Protein AF-A0A3B9C137-F1 (afdb_monomer_lite)

Structure (mmCIF, N/CA/C/O backbone):
data_AF-A0A3B9C137-F1
#
_entry.id   AF-A0A3B9C137-F1
#
loop_
_atom_site.group_PDB
_atom_site.id
_atom_site.type_symbol
_atom_site.label_atom_id
_atom_site.label_alt_id
_atom_site.label_comp_id
_atom_site.label_asym_id
_atom_site.label_entity_id
_atom_site.label_seq_id
_atom_site.pdbx_PDB_ins_code
_atom_site.Cartn_x
_atom_site.Cartn_y
_atom_site.Cartn_z
_atom_site.occupancy
_atom_site.B_iso_or_equiv
_atom_site.auth_seq_id
_atom_site.auth_comp_id
_atom_site.auth_asym_id
_atom_site.auth_atom_id
_atom_site.pdbx_PDB_model_num
ATOM 1 N N . MET A 1 1 ? -26.626 3.821 8.984 1.00 61.91 1 MET A N 1
ATOM 2 C CA . MET A 1 1 ? -25.819 3.579 7.764 1.00 61.91 1 MET A CA 1
ATOM 3 C C . MET A 1 1 ? -24.621 2.724 8.153 1.00 61.91 1 MET A C 1
ATOM 5 O O . MET A 1 1 ? -24.012 3.035 9.170 1.00 61.91 1 MET A O 1
ATOM 9 N N . LYS A 1 2 ? -24.311 1.639 7.428 1.00 71.50 2 LYS A N 1
ATOM 10 C CA . LYS A 1 2 ? -23.081 0.865 7.687 1.00 71.50 2 LYS A CA 1
ATOM 11 C C . LYS A 1 2 ? -21.866 1.717 7.317 1.00 71.50 2 LYS A C 1
ATOM 13 O O . LYS A 1 2 ? -21.863 2.356 6.268 1.00 71.50 2 LYS A O 1
ATOM 18 N N . SER A 1 3 ? -20.866 1.740 8.188 1.00 84.38 3 SER A N 1
ATOM 19 C CA . SER A 1 3 ? -19.578 2.375 7.918 1.00 84.38 3 SER A CA 1
ATOM 20 C C . SER A 1 3 ? -18.788 1.509 6.939 1.00 84.38 3 SER A C 1
ATOM 22 O O . SER A 1 3 ? -18.687 0.307 7.170 1.00 84.38 3 SER A O 1
ATOM 24 N N . LYS A 1 4 ? -18.243 2.106 5.876 1.00 93.25 4 LYS A N 1
ATOM 25 C CA . LYS A 1 4 ? -17.401 1.398 4.904 1.00 93.25 4 LYS A CA 1
ATOM 26 C C . LYS A 1 4 ? -15.948 1.332 5.372 1.00 93.25 4 LYS A C 1
ATOM 28 O O . LYS A 1 4 ? -15.441 2.294 5.955 1.00 93.25 4 LYS A O 1
ATOM 33 N N . THR A 1 5 ? -15.293 0.215 5.085 1.00 96.19 5 THR A N 1
ATOM 34 C CA . THR A 1 5 ? -13.845 0.028 5.175 1.00 96.19 5 THR A CA 1
ATOM 35 C C . THR A 1 5 ? -13.237 0.225 3.793 1.00 96.19 5 THR A C 1
ATOM 37 O O . THR A 1 5 ? -13.529 -0.533 2.871 1.00 96.19 5 THR A O 1
ATOM 40 N N . ILE A 1 6 ? -12.385 1.234 3.648 1.00 97.19 6 ILE A N 1
ATOM 41 C CA . ILE A 1 6 ? -11.792 1.625 2.366 1.00 97.19 6 ILE A CA 1
ATOM 42 C C . ILE A 1 6 ? -10.279 1.459 2.455 1.00 97.19 6 ILE A C 1
ATOM 44 O O . ILE A 1 6 ? -9.671 1.862 3.446 1.00 97.19 6 ILE A O 1
ATOM 48 N N . LEU A 1 7 ? -9.666 0.890 1.421 1.00 97.38 7 LEU A N 1
ATOM 49 C CA . LEU A 1 7 ? -8.218 0.816 1.284 1.00 97.38 7 LEU A CA 1
ATOM 50 C C . LEU A 1 7 ? -7.760 1.689 0.119 1.00 97.38 7 LEU A C 1
ATOM 52 O O . LEU A 1 7 ? -8.168 1.481 -1.018 1.00 97.38 7 LEU A O 1
ATOM 56 N N . ILE A 1 8 ? -6.906 2.664 0.402 1.00 97.00 8 ILE A N 1
ATOM 57 C CA . ILE A 1 8 ? -6.371 3.580 -0.607 1.00 97.00 8 ILE A CA 1
ATOM 58 C C . ILE A 1 8 ? -4.887 3.289 -0.787 1.00 97.00 8 ILE A C 1
ATOM 60 O O . ILE A 1 8 ? -4.158 3.278 0.198 1.00 97.00 8 ILE A O 1
ATOM 64 N N . ALA A 1 9 ? -4.446 3.083 -2.023 1.00 96.75 9 ALA A N 1
ATOM 65 C CA . ALA A 1 9 ? -3.045 2.954 -2.396 1.00 96.75 9 ALA A CA 1
ATOM 66 C C . ALA A 1 9 ? -2.584 4.201 -3.152 1.00 96.75 9 ALA A C 1
ATOM 68 O O . ALA A 1 9 ? -3.105 4.508 -4.221 1.00 96.75 9 ALA A O 1
ATOM 69 N N . GLU A 1 10 ? -1.585 4.890 -2.619 1.00 95.81 10 GLU A N 1
ATOM 70 C CA . GLU A 1 10 ? -0.858 5.969 -3.280 1.00 95.81 10 GLU A CA 1
ATOM 71 C C . GLU A 1 10 ? 0.508 5.421 -3.703 1.00 95.81 10 GLU A C 1
ATOM 73 O O . GLU A 1 10 ? 1.414 5.236 -2.886 1.00 95.81 10 GLU A O 1
ATOM 78 N N . SER A 1 11 ? 0.634 5.070 -4.979 1.00 94.19 11 SER A N 1
ATOM 79 C CA . SER A 1 11 ? 1.779 4.339 -5.503 1.00 94.19 11 SER A CA 1
ATOM 80 C C . SER A 1 11 ? 2.739 5.239 -6.267 1.00 94.19 11 SER A C 1
ATOM 82 O O . SER A 1 11 ? 2.412 5.746 -7.335 1.00 94.19 11 SER A O 1
ATOM 84 N N . GLY A 1 12 ? 3.950 5.405 -5.744 1.00 90.38 12 GLY A N 1
ATOM 85 C CA . GLY A 1 12 ? 5.088 5.996 -6.442 1.00 90.38 12 GLY A CA 1
ATOM 86 C C . GLY A 1 12 ? 6.018 4.938 -7.044 1.00 90.38 12 GLY A C 1
ATOM 87 O O . GLY A 1 12 ? 5.837 3.735 -6.862 1.00 90.38 12 GLY A O 1
ATOM 88 N N . SER A 1 13 ? 7.069 5.390 -7.732 1.00 86.62 13 SER A N 1
ATOM 89 C CA . SER A 1 13 ? 8.057 4.502 -8.368 1.00 86.62 13 SER A CA 1
ATOM 90 C C . SER A 1 13 ? 8.873 3.669 -7.374 1.00 86.62 13 SER A C 1
ATOM 92 O O . SER A 1 13 ? 9.287 2.565 -7.705 1.00 86.62 13 SER A O 1
ATOM 94 N N . THR A 1 14 ? 9.104 4.175 -6.159 1.00 91.94 14 THR A N 1
ATOM 95 C CA . THR A 1 14 ? 9.931 3.504 -5.139 1.00 91.94 14 THR A CA 1
ATOM 96 C C . THR A 1 14 ? 9.133 2.949 -3.963 1.00 91.94 14 THR A C 1
ATOM 98 O O . THR A 1 14 ? 9.599 2.032 -3.289 1.00 91.94 14 THR A O 1
ATOM 101 N N . LYS A 1 15 ? 7.935 3.477 -3.703 1.00 95.75 15 LYS A N 1
ATOM 102 C CA . LYS A 1 15 ? 7.100 3.105 -2.555 1.00 95.75 15 LYS A CA 1
ATOM 103 C C . LYS A 1 15 ? 5.618 3.213 -2.880 1.00 95.75 15 LYS A C 1
ATOM 105 O O . LYS A 1 15 ? 5.227 4.097 -3.638 1.00 95.75 15 LYS A O 1
ATOM 110 N N . THR A 1 16 ? 4.808 2.390 -2.226 1.00 96.88 16 THR A N 1
ATOM 111 C CA . THR A 1 16 ? 3.350 2.528 -2.214 1.00 96.88 16 THR A CA 1
ATOM 112 C C . THR A 1 16 ? 2.880 2.714 -0.782 1.00 96.88 16 THR A C 1
ATOM 114 O O . THR A 1 16 ? 3.107 1.854 0.072 1.00 96.88 16 THR A O 1
ATOM 117 N N . ASP A 1 17 ? 2.236 3.846 -0.520 1.00 97.19 17 ASP A N 1
ATOM 118 C CA . ASP A 1 17 ? 1.598 4.141 0.755 1.00 97.19 17 ASP A CA 1
ATOM 119 C C . ASP A 1 17 ? 0.152 3.632 0.730 1.00 97.19 17 ASP A C 1
ATOM 121 O O . ASP A 1 17 ? -0.607 3.911 -0.193 1.00 97.19 17 ASP A O 1
ATOM 125 N N . TRP A 1 18 ? -0.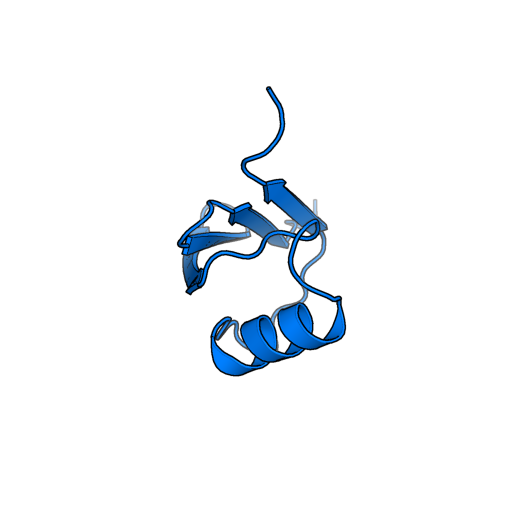235 2.880 1.756 1.00 97.44 18 TRP A N 1
ATOM 126 C CA . TRP A 1 18 ? -1.559 2.275 1.873 1.00 97.44 18 TRP A CA 1
ATOM 127 C C . TRP A 1 18 ? -2.290 2.838 3.090 1.00 97.44 18 TRP A C 1
ATOM 129 O O . TRP A 1 18 ? -1.790 2.747 4.212 1.00 97.44 18 TRP A O 1
ATOM 139 N N . TYR A 1 19 ? -3.492 3.369 2.898 1.00 97.25 19 TYR A N 1
ATOM 140 C CA . TYR A 1 19 ? -4.334 3.914 3.959 1.00 97.25 19 TYR A CA 1
ATOM 141 C C . TYR A 1 19 ? -5.595 3.068 4.113 1.00 97.25 19 TYR A C 1
ATOM 143 O O . TYR A 1 19 ? -6.465 3.063 3.245 1.00 97.25 19 TYR A O 1
ATOM 151 N N . LEU A 1 20 ? -5.695 2.356 5.235 1.00 97.06 20 LEU A N 1
ATOM 152 C CA . LEU A 1 20 ? -6.900 1.643 5.642 1.00 97.06 20 LEU A CA 1
ATOM 153 C C . LEU A 1 20 ? -7.785 2.586 6.458 1.00 97.06 20 LEU A C 1
ATOM 155 O O . LEU A 1 20 ? -7.431 2.957 7.579 1.00 97.06 20 LEU A O 1
ATOM 159 N N . MET A 1 21 ? -8.930 2.951 5.900 1.00 95.69 21 MET A N 1
ATOM 160 C CA . MET A 1 21 ? -9.895 3.887 6.465 1.00 95.69 21 MET A CA 1
ATOM 161 C C . MET A 1 21 ? -11.127 3.132 6.957 1.00 95.69 21 MET A C 1
ATOM 163 O O . MET A 1 21 ? -11.724 2.360 6.211 1.00 95.69 21 MET A O 1
ATOM 167 N N . HIS A 1 22 ? -11.540 3.378 8.197 1.00 94.44 22 HIS A N 1
ATOM 168 C CA . HIS A 1 22 ? -12.812 2.895 8.725 1.00 94.44 22 HIS A CA 1
ATOM 169 C C . HIS A 1 22 ? -13.366 3.910 9.728 1.00 94.44 22 HIS A C 1
ATOM 171 O O . HIS A 1 22 ? -12.748 4.170 10.765 1.00 94.44 22 HIS A O 1
ATOM 177 N N . GLN A 1 23 ? -14.542 4.475 9.437 1.00 90.25 23 GLN A N 1
ATOM 178 C CA . GLN A 1 23 ? -15.130 5.571 10.226 1.00 90.25 23 GLN A CA 1
ATOM 179 C C . GLN A 1 23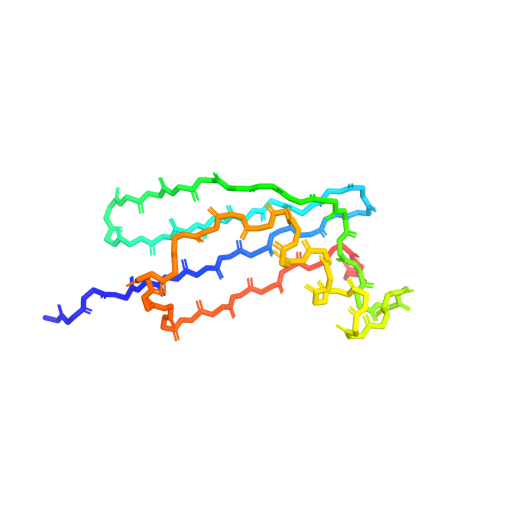 ? -14.147 6.754 10.360 1.00 90.25 23 GLN A C 1
ATOM 181 O O . GLN A 1 23 ? -13.631 7.236 9.358 1.00 90.25 23 GLN A O 1
ATOM 186 N N . ASN A 1 24 ? -13.856 7.194 11.590 1.00 88.62 24 ASN A N 1
ATOM 187 C CA . ASN A 1 24 ? -12.917 8.278 11.896 1.00 88.62 24 ASN A CA 1
ATOM 188 C C . ASN A 1 24 ? -11.495 7.767 12.196 1.00 88.62 24 ASN A C 1
ATOM 190 O O . ASN A 1 24 ? -10.698 8.484 12.799 1.00 88.62 24 ASN A O 1
ATOM 194 N N . LYS A 1 25 ? -11.179 6.513 11.848 1.00 92.44 25 LYS A N 1
ATOM 195 C CA . LYS A 1 25 ? -9.860 5.913 12.071 1.00 92.44 25 LYS A CA 1
ATOM 196 C C . LYS A 1 25 ? -9.182 5.624 10.741 1.00 92.44 25 LYS A C 1
ATOM 198 O O . LYS A 1 25 ? -9.801 5.095 9.819 1.00 92.44 25 LYS A O 1
ATOM 203 N N . SER A 1 26 ? -7.891 5.919 10.688 1.00 93.50 26 SER A N 1
ATOM 204 C CA . SER A 1 26 ? -7.013 5.554 9.587 1.00 93.50 26 SER A CA 1
ATOM 205 C C . SER A 1 26 ? -5.809 4.782 10.115 1.00 93.50 26 SER A C 1
ATOM 207 O O . SER A 1 26 ? -5.329 5.022 11.227 1.00 93.50 26 SER A O 1
ATOM 209 N N . LYS A 1 27 ? -5.322 3.825 9.328 1.00 96.00 27 LYS A N 1
ATOM 210 C CA . LYS A 1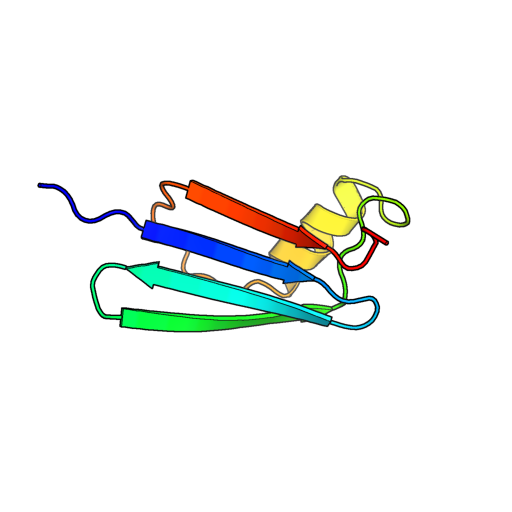 27 ? -4.056 3.144 9.586 1.00 96.00 27 LYS A CA 1
ATOM 211 C C . LYS A 1 27 ? -3.224 3.110 8.315 1.00 96.00 27 LYS A C 1
ATOM 213 O O . LYS A 1 27 ? -3.720 2.705 7.267 1.00 96.00 27 LYS A O 1
ATOM 218 N N . LYS A 1 28 ? -1.962 3.521 8.433 1.00 96.69 28 LYS A N 1
ATOM 219 C CA . LYS A 1 28 ? -1.004 3.530 7.331 1.00 96.69 28 LYS A CA 1
ATOM 220 C C . LYS A 1 28 ? -0.202 2.227 7.287 1.00 96.69 28 LYS A C 1
ATOM 222 O O . LYS A 1 28 ? 0.206 1.711 8.329 1.00 96.69 28 LYS A O 1
ATOM 227 N N . TYR A 1 29 ? 0.031 1.738 6.078 1.00 97.38 29 TYR A N 1
ATOM 228 C CA . TYR A 1 29 ? 0.944 0.656 5.730 1.00 97.38 29 TYR A CA 1
ATOM 229 C C . TYR A 1 29 ? 1.804 1.103 4.547 1.00 97.38 29 TYR A C 1
ATOM 231 O O . TYR A 1 29 ? 1.485 2.091 3.885 1.00 97.38 29 TYR A O 1
ATOM 239 N N . GLN A 1 30 ? 2.890 0.387 4.283 1.00 97.06 30 GLN A N 1
ATOM 240 C CA . GLN A 1 30 ? 3.781 0.706 3.179 1.00 97.06 30 GLN A CA 1
ATOM 241 C C . GLN A 1 30 ? 4.322 -0.578 2.556 1.00 97.06 30 GLN A C 1
ATOM 243 O O . GLN A 1 30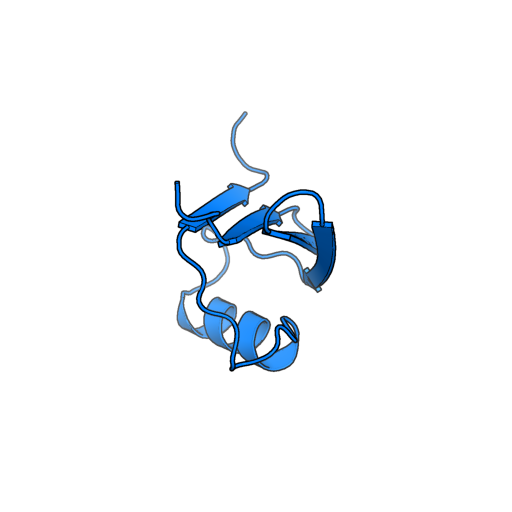 ? 4.614 -1.538 3.270 1.00 97.06 30 GLN A O 1
ATOM 248 N N . THR A 1 31 ? 4.460 -0.562 1.236 1.00 97.94 31 THR A N 1
ATOM 249 C CA . THR A 1 31 ? 5.182 -1.568 0.453 1.00 97.94 31 THR A CA 1
ATOM 250 C C . THR A 1 31 ? 6.197 -0.872 -0.453 1.00 97.94 31 THR A C 1
ATOM 252 O O . THR A 1 31 ? 6.206 0.362 -0.574 1.00 97.94 31 THR A O 1
ATOM 255 N N . GLN A 1 32 ? 7.038 -1.648 -1.129 1.00 97.00 32 GLN A N 1
ATOM 256 C CA . GLN A 1 32 ? 7.777 -1.177 -2.297 1.00 97.00 32 GLN A CA 1
ATOM 257 C C . GLN A 1 32 ? 6.825 -0.648 -3.383 1.00 97.00 32 GLN A C 1
ATOM 259 O O . GLN A 1 32 ? 5.619 -0.912 -3.351 1.00 97.00 32 GLN A O 1
ATOM 264 N N . GLY A 1 33 ? 7.378 0.129 -4.317 1.00 95.19 33 GLY A N 1
ATOM 265 C CA . GLY A 1 33 ? 6.627 0.757 -5.402 1.00 95.19 33 GLY A CA 1
ATOM 266 C C . GLY A 1 33 ? 5.931 -0.266 -6.295 1.00 95.19 33 GLY A C 1
ATOM 267 O O . GLY A 1 33 ? 6.562 -1.177 -6.826 1.00 95.19 33 GLY A O 1
ATOM 268 N N . ILE A 1 34 ? 4.624 -0.097 -6.475 1.00 94.56 34 ILE A N 1
ATOM 269 C CA . ILE A 1 34 ? 3.799 -0.938 -7.341 1.00 94.56 34 ILE A CA 1
ATOM 270 C C . ILE A 1 34 ? 3.418 -0.133 -8.580 1.00 94.56 34 ILE A C 1
ATOM 272 O O . ILE A 1 34 ? 2.630 0.808 -8.505 1.00 94.56 34 ILE A O 1
ATOM 276 N N . ASN A 1 35 ? 3.939 -0.517 -9.739 1.00 91.12 35 ASN A N 1
ATOM 277 C CA . ASN A 1 35 ? 3.550 0.084 -11.007 1.00 91.12 35 ASN A CA 1
ATOM 278 C C . ASN A 1 35 ? 3.042 -1.001 -11.974 1.00 91.12 35 ASN A C 1
ATOM 280 O O . ASN A 1 35 ? 3.858 -1.780 -12.470 1.00 91.12 35 ASN A O 1
ATOM 284 N N . PRO A 1 36 ? 1.729 -1.042 -12.280 1.00 89.19 36 PRO A N 1
ATOM 285 C CA . PRO A 1 36 ? 1.148 -2.029 -13.193 1.00 89.19 36 PRO A CA 1
ATOM 286 C C . PRO A 1 36 ? 1.693 -1.991 -14.629 1.00 89.19 36 PRO A C 1
ATOM 288 O O . PRO A 1 36 ? 1.490 -2.945 -15.371 1.00 89.19 36 PRO A O 1
ATOM 291 N N . PHE A 1 37 ? 2.377 -0.915 -15.037 1.00 88.62 37 PHE A N 1
ATOM 292 C CA . PHE A 1 37 ? 3.057 -0.853 -16.335 1.00 88.62 37 PHE A CA 1
ATOM 293 C C . PHE A 1 37 ? 4.364 -1.655 -16.365 1.00 88.62 37 PHE A C 1
ATOM 295 O O . PHE A 1 37 ? 4.777 -2.101 -17.432 1.00 88.62 37 PHE A O 1
ATOM 302 N N . PHE A 1 38 ? 5.023 -1.824 -15.214 1.00 90.31 38 PHE A N 1
ATOM 303 C CA . PHE A 1 38 ? 6.330 -2.485 -15.115 1.00 90.31 38 PHE A CA 1
ATOM 304 C C . PHE A 1 38 ? 6.269 -3.853 -14.437 1.00 90.31 38 PHE A C 1
ATOM 306 O O . PHE A 1 38 ? 7.148 -4.675 -14.671 1.00 90.31 38 PHE A O 1
ATOM 313 N N . LEU A 1 39 ? 5.253 -4.093 -13.608 1.00 92.38 39 LEU A N 1
ATOM 314 C CA . LEU A 1 39 ? 5.086 -5.327 -12.850 1.00 92.38 39 LEU A CA 1
ATOM 315 C C . LEU A 1 39 ? 3.899 -6.128 -13.369 1.00 92.38 39 LEU A C 1
ATOM 317 O O . LEU A 1 39 ? 2.813 -5.593 -13.597 1.00 92.38 39 LEU A O 1
ATOM 321 N N . GLN A 1 40 ? 4.088 -7.436 -13.473 1.00 95.62 40 GLN A N 1
ATOM 322 C CA . GLN A 1 40 ? 3.019 -8.381 -13.754 1.00 95.62 40 GLN A CA 1
ATOM 323 C C . GLN A 1 40 ? 2.169 -8.633 -12.505 1.00 95.62 40 GLN A C 1
ATOM 325 O O . GLN A 1 40 ? 2.629 -8.517 -11.368 1.00 95.62 40 GLN A O 1
ATOM 330 N N . SER A 1 41 ? 0.922 -9.070 -12.699 1.00 95.69 41 SER A N 1
ATOM 331 C CA . SER A 1 41 ? -0.018 -9.299 -11.592 1.00 95.69 41 SER A CA 1
ATOM 332 C C . SER A 1 41 ? 0.508 -10.271 -10.527 1.00 95.69 41 SER A C 1
ATOM 334 O O . SER A 1 41 ? 0.230 -10.082 -9.345 1.00 95.69 41 SER A O 1
ATOM 336 N N . HIS A 1 42 ? 1.287 -11.287 -10.917 1.00 97.44 42 HIS A N 1
ATOM 337 C CA . HIS A 1 42 ? 1.871 -12.241 -9.969 1.00 97.44 42 HIS A CA 1
ATOM 338 C C . HIS A 1 42 ? 2.975 -11.610 -9.104 1.00 97.44 42 HIS A C 1
ATOM 340 O O . HIS A 1 42 ? 3.072 -11.916 -7.920 1.00 97.44 42 HIS A O 1
ATOM 346 N N . GLU A 1 43 ? 3.770 -10.693 -9.660 1.00 97.06 43 GLU A N 1
ATOM 347 C CA . GLU A 1 43 ? 4.795 -9.952 -8.916 1.00 97.06 43 GLU A CA 1
ATOM 348 C C . GLU A 1 43 ? 4.132 -9.016 -7.905 1.00 97.06 43 GLU A C 1
ATOM 350 O O . GLU A 1 43 ? 4.508 -8.997 -6.734 1.00 97.06 43 GLU A O 1
ATOM 355 N N . ILE A 1 44 ? 3.074 -8.317 -8.331 1.00 96.06 44 ILE A N 1
ATOM 356 C CA . ILE A 1 44 ? 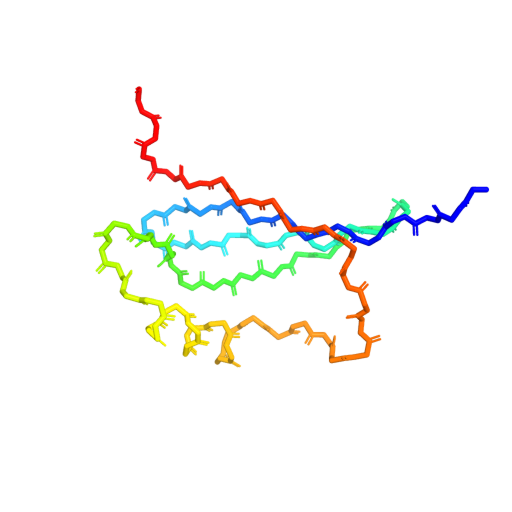2.261 -7.471 -7.450 1.00 96.06 44 ILE A CA 1
ATOM 357 C C . ILE A 1 44 ? 1.673 -8.307 -6.306 1.00 96.06 44 ILE A C 1
ATOM 359 O O . ILE A 1 44 ? 1.787 -7.912 -5.148 1.00 96.06 44 ILE A O 1
ATOM 363 N N . ALA A 1 45 ? 1.101 -9.481 -6.590 1.00 96.38 45 ALA A N 1
ATOM 364 C CA . ALA A 1 45 ? 0.558 -10.364 -5.556 1.00 96.38 45 ALA A CA 1
ATOM 365 C C . ALA A 1 45 ? 1.624 -10.771 -4.524 1.00 96.38 45 ALA A C 1
ATOM 367 O O . ALA A 1 45 ? 1.384 -10.670 -3.321 1.00 96.38 45 ALA A O 1
ATOM 368 N N . VAL A 1 46 ? 2.826 -11.139 -4.980 1.00 97.69 46 VAL A N 1
ATOM 369 C CA . VAL A 1 46 ? 3.951 -11.483 -4.097 1.00 97.69 46 VAL A CA 1
ATOM 370 C C . VAL A 1 46 ? 4.350 -10.305 -3.203 1.00 97.69 46 VAL A C 1
ATOM 372 O O . VAL A 1 46 ? 4.607 -10.513 -2.015 1.00 97.69 46 VAL A O 1
ATOM 375 N N . ILE A 1 47 ? 4.383 -9.078 -3.734 1.00 96.81 47 ILE A N 1
ATOM 376 C CA . ILE A 1 47 ? 4.651 -7.863 -2.945 1.00 96.81 47 ILE A CA 1
ATOM 377 C C . ILE A 1 47 ? 3.584 -7.693 -1.860 1.00 96.81 47 ILE A C 1
ATOM 379 O O . ILE A 1 47 ? 3.914 -7.544 -0.683 1.00 96.81 47 ILE A O 1
ATOM 383 N N . LEU A 1 48 ? 2.304 -7.763 -2.234 1.00 95.75 48 LEU A N 1
ATOM 384 C CA . LEU A 1 48 ? 1.191 -7.583 -1.301 1.00 95.75 48 LEU A CA 1
ATOM 385 C C . LEU A 1 48 ? 1.210 -8.642 -0.188 1.00 95.75 48 LEU A C 1
ATOM 387 O O . LEU A 1 48 ? 1.110 -8.299 0.987 1.00 95.75 48 LEU A O 1
ATOM 391 N N . GLU A 1 49 ? 1.420 -9.916 -0.515 1.00 94.75 49 GLU A N 1
ATOM 392 C CA . GLU A 1 49 ? 1.504 -10.991 0.482 1.00 94.75 49 GLU A CA 1
ATOM 393 C C . GLU A 1 49 ? 2.688 -10.810 1.448 1.00 94.75 49 GLU A C 1
ATOM 395 O O . GLU A 1 49 ? 2.583 -11.030 2.669 1.00 94.75 49 GLU A O 1
ATOM 400 N N . LYS A 1 50 ? 3.842 -10.393 0.917 1.00 96.50 50 LYS A N 1
ATOM 401 C CA . LYS A 1 50 ? 5.071 -10.245 1.700 1.00 96.50 50 LYS A CA 1
ATOM 402 C C . LYS A 1 50 ? 5.102 -8.980 2.539 1.00 96.50 50 LYS A C 1
ATOM 404 O O . LYS A 1 50 ? 5.638 -9.046 3.643 1.00 96.50 50 LYS A O 1
ATOM 409 N N . GLU A 1 51 ? 4.510 -7.886 2.082 1.00 97.56 51 GLU A N 1
ATOM 410 C CA . GLU A 1 51 ? 4.731 -6.561 2.672 1.00 97.56 51 GLU A CA 1
ATOM 411 C C . GLU A 1 51 ? 3.449 -5.902 3.190 1.00 97.56 51 GLU A C 1
ATOM 413 O O . GLU A 1 51 ? 3.479 -5.256 4.239 1.00 97.56 51 GLU A O 1
ATOM 418 N N . LEU A 1 52 ? 2.297 -6.115 2.541 1.00 95.88 52 LEU A N 1
ATOM 419 C CA . LEU A 1 52 ? 1.032 -5.513 2.965 1.00 95.88 52 LEU A CA 1
ATOM 420 C C . LEU A 1 52 ? 0.415 -6.302 4.133 1.00 95.88 52 LEU A C 1
ATOM 422 O O . LEU A 1 52 ? -0.506 -7.103 3.985 1.00 95.88 52 LEU A O 1
ATOM 426 N N . LYS A 1 53 ? 0.933 -6.071 5.345 1.00 91.25 53 LYS A N 1
ATOM 427 C CA . LYS A 1 53 ? 0.534 -6.766 6.587 1.00 91.25 53 LYS A CA 1
ATOM 428 C C . LYS A 1 53 ? -0.767 -6.239 7.206 1.00 91.25 53 LYS A C 1
ATOM 430 O O . LYS A 1 53 ? -0.826 -5.906 8.395 1.00 91.25 53 LYS A O 1
ATOM 435 N N . ILE A 1 54 ? -1.831 -6.171 6.410 1.00 91.25 54 ILE A N 1
ATOM 436 C CA . ILE A 1 54 ? -3.189 -5.924 6.910 1.00 91.25 54 ILE A CA 1
ATOM 437 C C . ILE A 1 54 ? -3.692 -7.195 7.611 1.00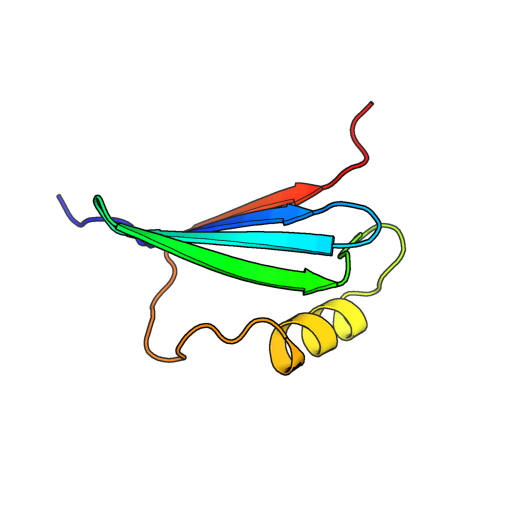 91.25 54 ILE A C 1
ATOM 439 O O . ILE A 1 54 ? -3.343 -8.313 7.228 1.00 91.25 54 ILE A O 1
ATOM 443 N N . LYS A 1 55 ? -4.471 -7.044 8.690 1.00 88.00 55 LYS A N 1
ATOM 444 C CA . LYS A 1 55 ? -5.020 -8.211 9.388 1.00 88.00 55 LYS A CA 1
ATOM 445 C C . LYS A 1 55 ? -6.047 -8.918 8.493 1.00 88.00 55 LYS A C 1
ATOM 447 O O . LYS A 1 55 ? -6.875 -8.259 7.871 1.00 88.00 55 LYS A O 1
ATOM 452 N N . LYS A 1 56 ? -6.000 -10.253 8.451 1.00 82.94 56 LYS A N 1
ATOM 453 C CA . LYS A 1 56 ? -6.826 -11.083 7.551 1.00 82.94 56 LYS A CA 1
ATOM 454 C C . LYS A 1 56 ? -8.325 -11.082 7.879 1.00 82.94 56 LYS A C 1
ATOM 456 O O . LYS A 1 56 ? -9.119 -11.503 7.052 1.00 82.94 56 LYS A O 1
ATOM 461 N N . ASP A 1 57 ? -8.705 -10.648 9.075 1.00 89.19 57 ASP A N 1
ATOM 462 C CA . ASP A 1 57 ? -10.089 -10.562 9.556 1.00 89.19 57 ASP A CA 1
ATOM 463 C C . ASP A 1 57 ? -10.803 -9.268 9.128 1.00 89.19 57 ASP A C 1
ATOM 465 O O . ASP A 1 57 ? -11.986 -9.086 9.413 1.00 89.19 57 ASP A O 1
ATOM 469 N N . ILE A 1 58 ? -10.104 -8.362 8.438 1.00 89.56 58 ILE A N 1
ATOM 470 C CA . ILE A 1 58 ? -10.671 -7.103 7.958 1.00 89.56 58 ILE A CA 1
ATOM 471 C C . ILE A 1 58 ? -11.323 -7.324 6.593 1.00 89.56 58 ILE A C 1
ATOM 473 O O . ILE A 1 58 ? -10.653 -7.656 5.619 1.00 89.56 58 ILE A O 1
ATOM 477 N N . VAL A 1 59 ? -12.631 -7.075 6.517 1.00 92.50 59 VAL A N 1
ATOM 478 C CA . VAL A 1 59 ? -13.367 -7.003 5.249 1.00 92.50 59 VAL A CA 1
ATOM 479 C C . VAL A 1 59 ? -13.189 -5.606 4.664 1.00 92.50 59 VAL A C 1
ATOM 481 O O . VAL A 1 59 ? -13.506 -4.612 5.320 1.00 92.50 59 VAL A O 1
ATOM 484 N N . ILE A 1 60 ? -12.660 -5.541 3.444 1.00 94.56 60 ILE A N 1
ATOM 485 C CA . ILE A 1 60 ? -12.468 -4.297 2.697 1.00 94.56 60 ILE A CA 1
ATOM 486 C C . ILE A 1 60 ? -13.611 -4.168 1.695 1.00 94.56 60 ILE A C 1
ATOM 488 O O . ILE A 1 60 ? -13.801 -5.054 0.866 1.00 94.56 60 ILE A O 1
ATOM 492 N N . ASP A 1 61 ? -14.375 -3.082 1.793 1.00 96.50 61 ASP A N 1
ATOM 493 C CA . ASP A 1 61 ? -15.529 -2.831 0.926 1.00 96.50 61 ASP A CA 1
ATOM 494 C C . ASP A 1 61 ? -15.102 -2.210 -0.411 1.00 96.50 61 ASP A C 1
ATOM 496 O O . ASP A 1 61 ? -15.732 -2.446 -1.439 1.00 96.50 61 ASP A O 1
ATOM 500 N N . GLU A 1 62 ? -14.035 -1.405 -0.398 1.00 96.12 62 GLU A N 1
ATOM 501 C CA . GLU A 1 62 ? -13.540 -0.676 -1.567 1.00 96.12 62 GLU A CA 1
ATOM 502 C C . GLU A 1 62 ? -12.014 -0.572 -1.564 1.00 96.12 62 GLU A C 1
ATOM 504 O O . GLU A 1 62 ? -11.393 -0.373 -0.515 1.00 96.12 62 GLU A O 1
ATOM 509 N N . ILE A 1 63 ? -11.419 -0.643 -2.756 1.00 95.44 63 ILE A N 1
ATOM 510 C CA . ILE A 1 63 ? -9.993 -0.409 -2.977 1.00 95.44 63 ILE A CA 1
ATOM 511 C C . ILE A 1 63 ? -9.845 0.673 -4.047 1.00 95.44 63 ILE A C 1
ATOM 513 O O . ILE A 1 63 ? -10.387 0.534 -5.141 1.00 95.44 63 ILE A O 1
ATOM 517 N N . HIS A 1 64 ? -9.092 1.727 -3.741 1.00 96.06 64 HIS A N 1
ATOM 518 C CA . HIS A 1 64 ? -8.761 2.808 -4.673 1.00 96.06 64 HIS A CA 1
ATOM 519 C C . HIS A 1 64 ? -7.250 2.836 -4.880 1.00 96.06 64 HIS A C 1
ATOM 521 O O . HIS A 1 64 ? -6.501 2.836 -3.905 1.00 96.06 64 HIS A O 1
ATOM 527 N N . PHE A 1 65 ? -6.791 2.852 -6.129 1.00 94.06 65 PHE A N 1
ATOM 528 C CA . PHE A 1 65 ? -5.368 2.847 -6.464 1.00 94.06 65 PHE A CA 1
ATOM 529 C C . PHE A 1 65 ? -5.013 4.073 -7.306 1.00 94.06 65 PHE A C 1
ATOM 531 O O . PHE A 1 65 ? -5.561 4.269 -8.389 1.00 94.06 65 PHE A O 1
ATOM 538 N N . TYR A 1 66 ? -4.066 4.868 -6.817 1.00 93.00 66 TYR A N 1
ATOM 539 C CA . TYR A 1 66 ? -3.545 6.068 -7.461 1.00 93.00 66 TYR A CA 1
ATOM 540 C C . TYR A 1 66 ? -2.058 5.866 -7.744 1.00 93.00 66 TYR A C 1
ATOM 542 O O . TYR A 1 66 ? -1.232 5.956 -6.840 1.00 93.00 66 TYR A O 1
ATOM 550 N N . GLY A 1 67 ? -1.714 5.545 -8.990 1.00 85.31 67 GLY A N 1
ATOM 551 C CA . GLY A 1 67 ? -0.327 5.363 -9.418 1.00 85.31 67 GLY A CA 1
ATOM 552 C C . GLY A 1 67 ? 0.294 6.640 -9.981 1.00 85.31 67 GLY A C 1
ATOM 553 O O . GLY A 1 67 ? -0.365 7.400 -10.690 1.00 85.31 67 GLY A O 1
ATOM 554 N N . ALA A 1 68 ? 1.584 6.846 -9.725 1.00 69.69 68 ALA A N 1
ATOM 555 C CA . ALA A 1 68 ? 2.399 7.824 -10.430 1.00 69.69 68 ALA A CA 1
ATOM 556 C C . ALA A 1 68 ? 2.558 7.376 -11.892 1.00 69.69 68 ALA A C 1
ATOM 558 O O . ALA A 1 68 ? 3.128 6.319 -12.171 1.00 69.69 68 ALA A O 1
ATOM 559 N N . GLY A 1 69 ? 2.012 8.165 -12.818 1.00 59.97 69 GLY A N 1
ATOM 560 C CA . GLY A 1 69 ? 1.972 7.830 -14.245 1.00 59.97 69 GLY A CA 1
ATOM 561 C C . GLY A 1 69 ? 0.899 8.563 -15.053 1.00 59.97 69 GLY A C 1
ATOM 562 O O . GLY A 1 69 ? 0.923 8.483 -16.275 1.00 59.97 69 GLY A O 1
ATOM 563 N N . ILE A 1 70 ? -0.009 9.302 -14.409 1.00 48.75 70 ILE A N 1
ATOM 564 C CA . ILE A 1 70 ? -0.872 10.265 -15.105 1.00 48.75 70 ILE A CA 1
ATOM 565 C C . ILE A 1 70 ? -0.142 11.611 -15.131 1.00 48.75 70 ILE A C 1
ATOM 567 O O . ILE A 1 70 ? 0.013 12.252 -14.091 1.00 48.75 70 ILE A O 1
ATOM 571 N N . SER A 1 71 ? 0.355 11.971 -16.317 1.00 46.09 71 SER A N 1
ATOM 572 C CA . SER A 1 71 ? 0.751 13.336 -16.701 1.00 46.09 71 SER A CA 1
ATOM 573 C C . SER A 1 71 ? -0.342 13.915 -17.585 1.00 46.09 71 SER A C 1
ATOM 575 O O . SER A 1 71 ? -0.891 13.119 -18.383 1.00 46.09 71 SER A O 1
#

Sequence (71 aa):
MKSKTILIAESGSTKTDWYLMHQNKSKKYQTQGINPFFLQSHEIAVILEKELKIKKDIVIDEIHFYGAGIS

pLDDT: mean 91.1, std 10.53, range [46.09, 97.94]

Radius of gyration: 12.69 Å; chains: 1; bounding box: 36×26×29 Å

Foldseek 3Di:
DAWAWEWEWDAEQFKIWIWTDTDPDIDIFMWGGDDCVVDDPVRVVVRCVVGVPDDPPDDHPYYHYHYDDDD

Secondary structure (DSSP, 8-state):
-PPPEEEEEEE-SSEEEEEEEETTEEEEEEEE---TTTS-HHHHHHHHHHH----TTPPPSEEEEEETT--